Protein AF-A0A3D6DT25-F1 (afdb_monomer_lite)

Foldseek 3Di:
DPVVDDDPAAEAEDEQCRCPPQDDPPVGDDPDHLQVLVPHQAYEYEDHHPDDPDPRNDPHHYYYDYDQDAWDADPVPPRDIDGLVVQAPFAEAEEEQAPDQVVVVVNNVVSVDDYHYDYDHHVDDDDPVNCVVCPRGHYHYDPD

Radius of gyration: 19.09 Å; chains: 1; bounding box: 40×32×49 Å

Sequence (144 aa):
QHYRLQRSVELAVFDGRGTGNGWLLPAGPLREPLPRLAGVTAVVWNGRPERSPLGAAGDLPQFDMQLIGQRFVACSGESRSCDADSLRGRPLHAIAGIGDPSRFFRQLRDLGLAFEAHPFPDHHPYDTADLAFADNAVLLMTEK

Structure (mmCIF, N/CA/C/O backbone):
data_AF-A0A3D6DT25-F1
#
_entry.id   AF-A0A3D6DT25-F1
#
loop_
_atom_site.group_PDB
_atom_site.id
_atom_site.type_symbol
_atom_site.label_atom_id
_atom_site.label_alt_id
_atom_site.label_comp_id
_atom_site.label_asym_id
_atom_site.label_entity_id
_atom_site.label_seq_id
_atom_site.pdbx_PDB_ins_code
_atom_site.Cartn_x
_atom_site.Cartn_y
_atom_site.Cartn_z
_atom_site.occupancy
_atom_site.B_iso_or_equiv
_atom_site.auth_seq_id
_atom_site.auth_comp_id
_atom_site.auth_asym_id
_atom_site.auth_atom_id
_atom_site.pdbx_PDB_model_num
ATOM 1 N N . GLN A 1 1 ? -14.280 8.179 10.503 1.00 79.12 1 GLN A N 1
ATOM 2 C CA . GLN A 1 1 ? -14.465 9.656 10.481 1.00 79.12 1 GLN A CA 1
ATOM 3 C C . GLN A 1 1 ? -15.834 10.194 9.986 1.00 79.12 1 GLN A C 1
ATOM 5 O O . GLN A 1 1 ? -16.243 11.238 10.482 1.00 79.12 1 GLN A O 1
ATOM 10 N N . HIS A 1 2 ? -16.588 9.586 9.048 1.00 87.94 2 HIS A N 1
ATOM 11 C CA . HIS A 1 2 ? -17.873 10.165 8.559 1.00 87.94 2 HIS A CA 1
ATOM 12 C C . HIS A 1 2 ? -19.098 9.877 9.462 1.00 87.94 2 HIS A C 1
ATOM 14 O O . HIS A 1 2 ? -20.042 9.198 9.059 1.00 87.94 2 HIS A O 1
ATOM 20 N N . TYR A 1 3 ? -19.106 10.380 10.693 1.00 87.25 3 TYR A N 1
ATOM 21 C CA . TYR A 1 3 ? -20.074 9.997 11.738 1.00 87.25 3 TYR A CA 1
ATOM 22 C C . TYR A 1 3 ? -21.551 10.275 11.455 1.00 87.25 3 TYR A C 1
ATOM 24 O O . TYR A 1 3 ? -22.412 9.593 11.996 1.00 87.25 3 TYR A O 1
ATOM 32 N N . ARG A 1 4 ? -21.857 11.237 10.583 1.00 92.19 4 ARG A N 1
ATOM 33 C CA . ARG A 1 4 ? -23.244 11.602 10.252 1.00 92.19 4 ARG A CA 1
ATOM 34 C C . ARG A 1 4 ? -23.996 10.520 9.470 1.00 92.19 4 ARG A C 1
ATOM 36 O O . ARG A 1 4 ? -25.218 10.567 9.419 1.00 92.19 4 ARG A O 1
ATOM 43 N N . LEU A 1 5 ? -23.280 9.579 8.857 1.00 92.31 5 LEU A N 1
ATOM 44 C CA . LEU A 1 5 ? -23.871 8.434 8.175 1.00 92.31 5 LEU A CA 1
ATOM 45 C C . LEU A 1 5 ? -24.027 7.277 9.166 1.00 92.31 5 LEU A C 1
ATOM 47 O O . LEU A 1 5 ? -23.030 6.825 9.736 1.00 92.31 5 LEU A O 1
ATOM 51 N N . GLN A 1 6 ? -25.258 6.793 9.339 1.00 92.88 6 GLN A N 1
ATOM 52 C CA . GLN A 1 6 ? -25.531 5.602 10.139 1.00 92.88 6 GLN A CA 1
ATOM 53 C C . GLN A 1 6 ? -24.809 4.388 9.540 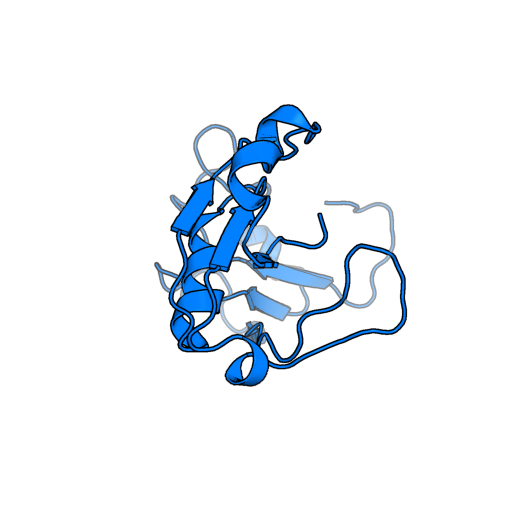1.00 92.88 6 GLN A C 1
ATOM 55 O O . GLN A 1 6 ? -24.804 4.188 8.326 1.00 92.88 6 GLN A O 1
ATOM 60 N N . ARG A 1 7 ? -24.213 3.565 10.405 1.00 92.19 7 ARG A N 1
ATOM 61 C CA . ARG A 1 7 ? -23.537 2.322 10.029 1.00 92.19 7 ARG A CA 1
ATOM 62 C C . ARG A 1 7 ? -24.083 1.185 10.871 1.00 92.19 7 ARG A C 1
ATOM 64 O O . ARG A 1 7 ? -24.094 1.291 12.092 1.00 92.19 7 ARG A O 1
ATOM 71 N N . SER A 1 8 ? -24.494 0.105 10.219 1.00 95.06 8 SER A N 1
ATOM 72 C CA . SER A 1 8 ? -24.802 -1.155 10.908 1.00 95.06 8 SER A CA 1
ATOM 73 C C . SER A 1 8 ? -23.536 -1.967 11.196 1.00 95.06 8 SER A C 1
ATOM 75 O O . SER A 1 8 ? -23.526 -2.780 12.112 1.00 95.06 8 SER A O 1
ATOM 77 N N . VAL A 1 9 ? -22.472 -1.744 10.415 1.00 95.19 9 VAL A N 1
ATOM 78 C CA . VAL A 1 9 ? -21.158 -2.382 10.552 1.00 95.19 9 VAL A CA 1
ATOM 79 C C . VAL A 1 9 ? -20.076 -1.335 10.304 1.00 95.19 9 VAL A C 1
ATOM 81 O O . VAL A 1 9 ? -20.165 -0.559 9.349 1.00 95.19 9 VAL A O 1
ATOM 84 N N . GLU A 1 10 ? -19.046 -1.321 11.145 1.00 94.56 10 GLU A N 1
ATOM 85 C CA . GLU A 1 10 ? -17.876 -0.458 10.988 1.00 94.56 10 GLU A CA 1
ATOM 86 C C . GLU A 1 10 ? -16.598 -1.292 11.086 1.00 94.56 10 GLU A C 1
ATOM 88 O O . GLU A 1 10 ? -16.369 -1.972 12.082 1.00 94.56 10 GLU A O 1
ATOM 93 N N . LEU A 1 11 ? -15.766 -1.244 10.045 1.00 94.50 11 LEU A N 1
ATOM 94 C CA . LEU A 1 11 ? -14.490 -1.955 9.992 1.00 94.50 11 LEU A CA 1
ATOM 95 C C . LEU A 1 11 ? -13.349 -0.943 10.075 1.00 94.50 11 LEU A C 1
ATOM 97 O O . LEU A 1 11 ? -13.276 -0.024 9.256 1.00 94.50 11 LEU A O 1
ATOM 101 N N . ALA A 1 12 ? -12.455 -1.116 11.047 1.00 92.56 12 ALA A N 1
ATOM 102 C CA . ALA A 1 12 ? -11.225 -0.335 11.129 1.00 92.56 12 ALA A CA 1
ATOM 103 C C . ALA A 1 12 ? -10.116 -1.047 10.352 1.00 92.56 12 ALA A C 1
ATOM 105 O O . ALA A 1 12 ? -9.783 -2.190 10.657 1.00 92.56 12 ALA A O 1
ATOM 106 N N . VAL A 1 13 ? -9.536 -0.376 9.357 1.00 91.81 13 VAL A N 1
ATOM 107 C CA . VAL A 1 13 ? -8.442 -0.934 8.553 1.00 91.81 13 VAL A CA 1
ATOM 108 C C . VAL A 1 13 ? -7.124 -0.301 8.975 1.00 91.81 13 VAL A C 1
ATOM 110 O O . VAL A 1 13 ? -7.000 0.925 8.991 1.00 91.81 13 VAL A O 1
ATOM 113 N N . PHE A 1 14 ? -6.135 -1.137 9.263 1.00 88.38 14 PHE A N 1
ATOM 114 C CA . PHE A 1 14 ? -4.755 -0.728 9.501 1.00 88.38 14 PHE A CA 1
ATOM 115 C C . PHE A 1 14 ? -3.850 -1.338 8.436 1.00 88.38 14 PHE A C 1
ATOM 117 O O . PHE A 1 14 ? -4.038 -2.486 8.048 1.00 88.38 14 PHE A O 1
ATOM 124 N N . ASP A 1 15 ? -2.864 -0.584 7.960 1.00 85.12 15 ASP A N 1
ATOM 125 C CA . ASP A 1 15 ? -1.801 -1.136 7.116 1.00 85.12 15 ASP A CA 1
ATOM 126 C C . ASP A 1 15 ? -0.615 -1.637 7.959 1.00 85.12 15 ASP A C 1
ATOM 128 O O . ASP A 1 15 ? -0.690 -1.697 9.189 1.00 85.12 15 ASP A O 1
ATOM 132 N N . GLY A 1 16 ? 0.496 -1.986 7.301 1.00 77.06 16 GLY A N 1
ATOM 133 C CA . GLY A 1 16 ? 1.705 -2.500 7.953 1.00 77.06 16 GLY A CA 1
ATOM 134 C C . GLY A 1 16 ? 2.287 -1.603 9.055 1.00 77.06 16 GLY A C 1
ATOM 135 O O . GLY A 1 16 ? 2.973 -2.111 9.942 1.00 77.06 16 GLY A O 1
ATOM 136 N N . ARG A 1 17 ? 1.974 -0.298 9.066 1.00 78.56 17 ARG A N 1
ATOM 137 C CA . ARG A 1 17 ? 2.396 0.634 10.128 1.00 78.56 17 ARG A CA 1
ATOM 138 C C . ARG A 1 17 ? 1.632 0.410 11.434 1.00 78.56 17 ARG A C 1
ATOM 140 O O . ARG A 1 17 ? 2.099 0.829 12.495 1.00 78.56 17 ARG A O 1
ATOM 147 N N . GLY A 1 18 ? 0.458 -0.219 11.371 1.00 83.81 18 GLY A N 1
ATOM 148 C CA . GLY A 1 18 ? -0.412 -0.451 12.517 1.00 83.81 18 GLY A CA 1
ATOM 149 C C . GLY A 1 18 ? -0.722 0.841 13.272 1.00 83.81 18 GLY A C 1
ATOM 150 O O . GLY A 1 18 ? -1.162 1.833 12.692 1.00 83.81 18 GLY A O 1
ATOM 151 N N . THR A 1 19 ? -0.458 0.850 14.578 1.00 85.19 19 THR A N 1
ATOM 152 C CA . THR A 1 19 ? -0.666 2.029 15.436 1.00 85.19 19 THR A CA 1
ATOM 153 C C . THR A 1 19 ? 0.455 3.071 15.338 1.00 85.19 19 THR A C 1
ATOM 155 O O . THR A 1 19 ? 0.361 4.134 15.954 1.00 85.19 19 THR A O 1
ATOM 158 N N . GLY A 1 20 ? 1.545 2.773 14.622 1.00 86.19 20 GLY A N 1
ATOM 159 C CA . GLY A 1 20 ? 2.742 3.606 14.567 1.00 86.19 20 GLY A CA 1
ATOM 160 C C . GLY A 1 20 ? 3.318 3.897 15.953 1.00 86.19 20 GLY A C 1
ATOM 161 O O . GLY A 1 20 ? 3.574 2.985 16.740 1.00 86.19 20 GLY A O 1
ATOM 162 N N . ASN A 1 21 ? 3.506 5.181 16.263 1.00 87.88 21 ASN A N 1
ATOM 163 C CA . ASN A 1 21 ? 3.993 5.642 17.566 1.00 87.88 21 ASN A CA 1
ATOM 164 C C . ASN A 1 21 ? 2.875 5.877 18.606 1.00 87.88 21 ASN A C 1
ATOM 166 O O . ASN A 1 21 ? 3.168 6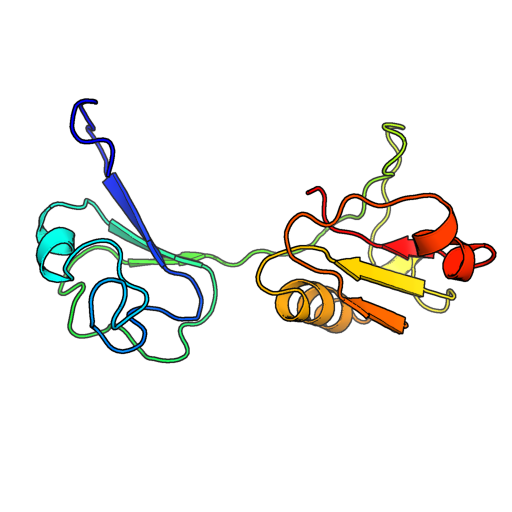.364 19.693 1.00 87.88 21 ASN A O 1
ATOM 170 N N . GLY A 1 22 ? 1.617 5.549 18.288 1.00 87.50 22 GLY A N 1
ATOM 171 C CA . GLY A 1 22 ? 0.475 5.683 19.199 1.00 87.50 22 GLY A CA 1
ATOM 172 C C . GLY A 1 22 ? -0.060 7.109 19.377 1.00 87.50 22 GLY A C 1
ATOM 173 O O . GLY A 1 22 ? -1.058 7.291 20.073 1.00 87.50 22 GLY A O 1
ATOM 174 N N . TRP A 1 23 ? 0.552 8.111 18.742 1.00 91.19 23 TRP A N 1
ATOM 175 C CA . TRP A 1 23 ? 0.127 9.505 18.841 1.00 91.19 23 TRP A CA 1
ATOM 176 C C . TRP A 1 23 ? -0.802 9.906 17.694 1.00 91.19 23 TRP A C 1
ATOM 178 O O . TRP A 1 23 ? -0.734 9.370 16.583 1.00 91.19 23 TRP A O 1
ATOM 188 N N . LEU A 1 24 ? -1.663 10.886 17.975 1.00 93.56 24 LEU A N 1
ATOM 189 C CA . LEU A 1 24 ? -2.480 11.548 16.963 1.00 93.56 24 LEU A CA 1
ATOM 190 C C . LEU A 1 24 ? -1.628 12.458 16.076 1.00 93.56 24 LEU A C 1
ATOM 192 O O . LEU A 1 24 ? -0.577 12.950 16.494 1.00 93.56 24 LEU A O 1
ATOM 196 N N . LEU A 1 25 ? -2.126 12.740 14.875 1.00 93.12 25 LEU A N 1
ATOM 197 C CA . LEU A 1 25 ? -1.580 13.792 14.022 1.00 93.12 25 LEU A CA 1
ATOM 198 C C . LEU A 1 25 ? -1.520 15.139 14.779 1.00 93.12 25 LEU A C 1
ATOM 200 O O . LEU A 1 25 ? -2.469 15.472 15.492 1.00 93.12 25 LEU A O 1
ATOM 204 N N . PRO A 1 26 ? -0.442 15.934 14.614 1.00 94.88 26 PRO A N 1
ATOM 205 C CA . PRO A 1 26 ? 0.727 15.681 13.761 1.00 94.88 26 PRO A CA 1
ATOM 206 C C . PRO A 1 26 ? 1.855 14.882 14.442 1.00 94.88 26 PRO A C 1
ATOM 208 O O . PRO A 1 26 ? 2.815 14.512 13.775 1.00 94.88 26 PRO A O 1
ATOM 211 N N . ALA A 1 27 ? 1.770 14.618 15.750 1.00 94.44 27 ALA A N 1
ATOM 212 C CA . ALA A 1 27 ? 2.821 13.933 16.511 1.00 94.44 27 ALA A CA 1
ATOM 213 C C . ALA A 1 27 ? 2.965 12.443 16.147 1.00 94.44 27 ALA A C 1
ATOM 215 O O . ALA A 1 27 ? 4.002 11.836 16.411 1.00 94.44 27 ALA A O 1
ATOM 216 N N . GLY A 1 28 ? 1.940 11.848 15.540 1.00 90.50 28 GLY A N 1
ATOM 217 C CA . GLY A 1 28 ? 1.921 10.468 15.075 1.00 90.50 28 GLY A CA 1
ATOM 218 C C . GLY A 1 28 ? 0.958 10.242 13.913 1.00 90.50 28 GLY A C 1
ATOM 219 O O . GLY A 1 28 ? 0.313 11.182 13.455 1.00 90.50 28 GLY A O 1
ATOM 220 N N . PRO A 1 29 ? 0.849 9.003 13.403 1.00 88.56 29 PRO A N 1
ATOM 221 C CA . PRO A 1 29 ? 0.081 8.715 12.194 1.00 88.56 29 PRO A CA 1
ATOM 222 C C . PRO A 1 29 ? -1.423 8.527 12.443 1.00 88.56 29 PRO A C 1
ATOM 224 O O . PRO A 1 29 ? -2.186 8.396 11.484 1.00 88.56 29 PRO A O 1
ATOM 227 N N . LEU A 1 30 ? -1.872 8.475 13.703 1.00 90.88 30 LEU A N 1
ATOM 228 C CA . LEU A 1 30 ? -3.270 8.200 14.017 1.00 90.88 30 LEU A CA 1
ATOM 229 C C . LEU A 1 30 ? -4.152 9.418 13.725 1.00 90.88 30 LEU A C 1
ATOM 231 O O . LEU A 1 30 ? -3.875 10.541 14.143 1.00 90.88 30 LEU A O 1
ATOM 235 N N . ARG A 1 31 ? -5.270 9.180 13.041 1.00 93.12 31 ARG A N 1
ATOM 236 C CA . ARG A 1 31 ? -6.311 10.199 12.812 1.00 93.12 31 ARG A CA 1
ATOM 237 C C . ARG A 1 31 ? -7.327 10.260 13.948 1.00 93.12 31 ARG A C 1
ATOM 239 O O . ARG A 1 31 ? -8.002 11.268 14.106 1.00 93.12 31 ARG A O 1
ATOM 246 N N . GLU A 1 32 ? -7.453 9.170 14.696 1.00 92.69 32 GLU A N 1
ATOM 247 C CA . GLU A 1 32 ? -8.413 8.990 15.781 1.00 92.69 32 GLU A CA 1
ATOM 248 C C . GLU A 1 32 ? -7.728 8.237 16.931 1.00 92.69 32 GLU A C 1
ATOM 250 O O . GLU A 1 32 ? -6.811 7.449 16.680 1.00 92.69 32 GLU A O 1
ATOM 255 N N . PRO A 1 33 ? -8.116 8.480 18.193 1.00 90.88 33 PRO A N 1
ATOM 256 C CA . PRO A 1 33 ? -7.449 7.866 19.336 1.00 90.88 33 PRO A CA 1
ATOM 257 C C . PRO A 1 33 ? -7.780 6.368 19.402 1.00 90.88 33 PRO A C 1
ATOM 259 O O . PRO A 1 33 ? -8.902 5.973 19.099 1.00 90.88 33 PRO A O 1
ATOM 262 N N . LEU A 1 34 ? -6.834 5.528 19.841 1.00 89.50 34 LEU A N 1
ATOM 263 C CA . LEU A 1 34 ? -7.014 4.064 19.890 1.00 89.50 34 LEU A CA 1
ATOM 264 C C . LEU A 1 34 ? -8.277 3.587 20.637 1.00 89.50 34 LEU A C 1
ATOM 266 O O . LEU A 1 34 ? -8.919 2.665 20.137 1.00 89.50 34 LEU A O 1
ATOM 270 N N . PRO A 1 35 ? -8.721 4.222 21.745 1.00 89.56 35 PRO A N 1
ATOM 271 C CA . PRO A 1 35 ? -9.992 3.877 22.386 1.00 89.56 35 PRO A CA 1
ATOM 272 C C . PRO A 1 35 ? -11.222 3.928 21.466 1.00 89.56 35 PRO A C 1
ATOM 274 O O . PRO A 1 35 ? -12.231 3.296 21.767 1.00 89.56 35 PRO A O 1
ATOM 277 N N . ARG A 1 36 ? -11.159 4.625 20.320 1.00 90.19 36 ARG A N 1
ATOM 278 C CA . ARG A 1 36 ? -12.238 4.640 19.320 1.00 90.19 36 ARG A CA 1
ATOM 279 C C . ARG A 1 36 ? -12.556 3.247 18.770 1.00 90.19 36 ARG A C 1
ATOM 281 O O . ARG A 1 36 ? -13.693 3.020 18.349 1.00 90.19 36 ARG A O 1
ATOM 288 N N . LEU A 1 37 ? -11.596 2.319 18.803 1.00 89.69 37 LEU A N 1
ATOM 289 C CA . LEU A 1 37 ? -11.796 0.939 18.361 1.00 89.69 37 LEU A CA 1
ATOM 290 C C . LEU A 1 37 ? -12.909 0.226 19.140 1.00 89.69 37 LEU A C 1
ATOM 292 O O . LEU A 1 37 ? -13.595 -0.603 18.562 1.00 89.69 37 LEU A O 1
ATOM 296 N N . ALA A 1 38 ? -13.190 0.609 20.389 1.00 87.00 38 ALA A N 1
ATOM 297 C CA . ALA A 1 38 ? -14.268 -0.002 21.174 1.00 87.00 38 ALA A CA 1
ATOM 298 C C . ALA A 1 38 ? -15.662 0.106 20.521 1.00 87.00 38 ALA A C 1
ATOM 300 O O . ALA A 1 38 ? -16.563 -0.656 20.854 1.00 87.00 38 ALA A O 1
ATOM 301 N N . GLY A 1 39 ? -15.851 1.056 19.599 1.00 88.38 39 GLY A N 1
ATOM 302 C CA . GLY A 1 39 ? -17.100 1.232 18.859 1.00 88.38 39 GLY A CA 1
ATOM 303 C C . GLY A 1 39 ? -17.057 0.733 17.415 1.00 88.38 39 GLY A C 1
ATOM 304 O O . GLY A 1 39 ? -17.884 1.190 16.632 1.00 88.38 39 GLY A O 1
ATOM 305 N N . VAL A 1 40 ? -16.066 -0.071 17.015 1.00 92.62 40 VAL A N 1
ATOM 306 C CA . VAL A 1 40 ? -16.042 -0.705 15.684 1.00 92.62 40 VAL A CA 1
ATOM 307 C C . VAL A 1 40 ? -16.451 -2.171 15.788 1.00 92.62 40 VAL A C 1
ATOM 309 O O . VAL A 1 40 ? -16.372 -2.778 16.849 1.00 92.62 40 VAL A O 1
ATOM 312 N N . THR A 1 41 ? -16.910 -2.750 14.684 1.00 95.19 41 THR A N 1
ATOM 313 C CA . THR A 1 41 ? -17.349 -4.149 14.625 1.00 95.19 41 THR A CA 1
ATOM 314 C C . THR A 1 41 ? -16.169 -5.114 14.555 1.00 95.19 41 THR A C 1
ATOM 316 O O . THR A 1 41 ? -16.212 -6.176 15.166 1.00 95.19 41 THR A O 1
ATOM 319 N N . ALA A 1 42 ? -15.134 -4.768 13.789 1.00 93.94 42 ALA A N 1
ATOM 320 C CA . ALA A 1 42 ? -13.945 -5.596 13.622 1.00 93.94 42 ALA A CA 1
ATOM 321 C C . ALA A 1 42 ? -12.757 -4.773 13.114 1.00 93.94 42 ALA A C 1
ATOM 323 O O . ALA A 1 42 ? -12.911 -3.649 12.617 1.00 93.94 42 ALA A O 1
ATOM 324 N N . VAL A 1 43 ? -11.573 -5.375 13.209 1.00 91.50 43 VAL A N 1
ATOM 325 C CA . VAL A 1 43 ? -10.320 -4.816 12.702 1.00 91.50 43 VAL A CA 1
ATOM 326 C C . VAL A 1 43 ? -9.804 -5.655 11.534 1.00 91.50 43 VAL A C 1
ATOM 328 O O . VAL A 1 43 ? -9.816 -6.883 11.586 1.00 91.50 43 VAL A O 1
ATOM 331 N N . VAL A 1 44 ? -9.346 -4.992 10.472 1.00 92.12 44 VAL A N 1
ATOM 332 C CA . VAL A 1 44 ? -8.733 -5.628 9.300 1.00 92.12 44 VAL A CA 1
ATOM 333 C C . VAL A 1 44 ? -7.287 -5.160 9.164 1.00 92.12 44 VAL A C 1
ATOM 335 O O . VAL A 1 44 ? -7.021 -3.960 9.050 1.00 92.12 44 VAL A O 1
ATOM 338 N N . TRP A 1 45 ? -6.359 -6.110 9.132 1.00 88.31 45 TRP A N 1
ATOM 339 C CA . TRP A 1 45 ? -4.927 -5.870 8.966 1.00 88.31 45 TRP A CA 1
ATOM 340 C C . TRP A 1 45 ? -4.534 -6.044 7.499 1.00 88.31 45 TRP A C 1
ATOM 342 O O . TRP A 1 45 ? -4.435 -7.156 6.989 1.00 88.31 45 TRP A O 1
ATOM 352 N N . ASN A 1 46 ? -4.331 -4.935 6.791 1.00 88.50 46 ASN A N 1
ATOM 353 C CA . ASN A 1 46 ? -3.891 -4.912 5.399 1.00 88.50 46 ASN A CA 1
ATOM 354 C C . ASN A 1 46 ? -2.363 -5.057 5.311 1.00 88.50 46 ASN A C 1
ATOM 356 O O . ASN A 1 46 ? -1.626 -4.069 5.222 1.00 88.50 46 ASN A O 1
ATOM 360 N N . GLY A 1 47 ? -1.907 -6.308 5.300 1.00 78.94 47 GLY A N 1
ATOM 361 C CA . GLY A 1 47 ? -0.497 -6.683 5.372 1.00 78.94 47 GLY A CA 1
ATOM 362 C C . GLY A 1 47 ? -0.065 -7.083 6.784 1.00 78.94 47 GLY A C 1
ATOM 363 O O . GLY A 1 47 ? -0.831 -6.994 7.739 1.00 78.94 47 GLY A O 1
ATOM 364 N N . ARG A 1 48 ? 1.182 -7.552 6.920 1.00 69.81 48 ARG A N 1
ATOM 365 C CA . ARG A 1 48 ? 1.733 -7.924 8.231 1.00 69.81 48 ARG A CA 1
ATOM 366 C C . ARG A 1 48 ? 2.105 -6.658 9.010 1.00 69.81 48 ARG A C 1
ATOM 368 O O . ARG A 1 48 ? 2.921 -5.888 8.500 1.00 69.81 48 ARG A O 1
ATOM 375 N N . PRO A 1 49 ? 1.555 -6.435 10.213 1.00 65.25 49 PRO A N 1
ATOM 376 C CA . PRO A 1 49 ? 1.922 -5.279 11.014 1.00 65.25 49 PRO A CA 1
ATOM 377 C C . PRO A 1 49 ? 3.359 -5.429 11.535 1.00 65.25 49 PRO A C 1
ATOM 379 O O . PRO A 1 49 ? 3.709 -6.459 12.109 1.00 65.25 49 PRO A O 1
ATOM 382 N N . GLU A 1 50 ? 4.195 -4.400 11.359 1.00 60.47 50 GLU A N 1
ATOM 383 C CA . GLU A 1 50 ? 5.567 -4.372 11.906 1.00 60.47 50 GLU A CA 1
ATOM 384 C C . GLU A 1 50 ? 5.572 -4.359 13.440 1.00 60.47 50 GLU A C 1
ATOM 386 O O . GLU A 1 50 ? 6.504 -4.839 14.085 1.00 60.47 50 GLU A O 1
ATOM 391 N N . ARG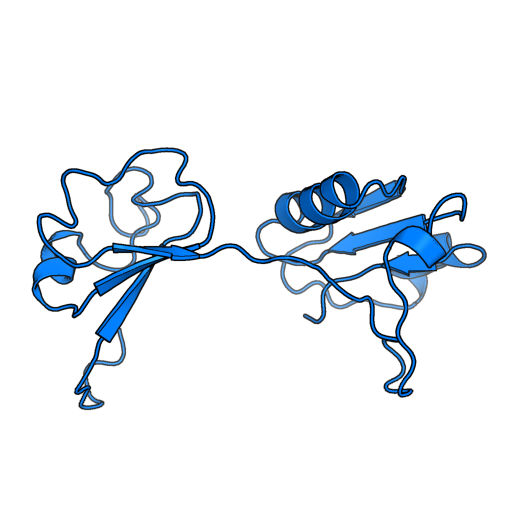 A 1 51 ? 4.502 -3.824 14.036 1.00 57.66 51 ARG A N 1
ATOM 392 C CA . ARG A 1 51 ? 4.248 -3.856 15.474 1.00 57.66 51 ARG A CA 1
ATOM 393 C C . ARG A 1 51 ? 2.903 -4.498 15.732 1.00 57.66 51 ARG A C 1
ATOM 395 O O . ARG A 1 51 ? 1.877 -4.001 15.275 1.00 57.66 51 ARG A O 1
ATOM 402 N N . SER A 1 52 ? 2.929 -5.589 16.488 1.00 51.00 52 SER A N 1
ATOM 403 C CA . SER A 1 52 ? 1.718 -6.305 16.846 1.00 51.00 52 SER A CA 1
ATOM 404 C C . SER A 1 52 ? 0.799 -5.406 17.694 1.00 51.00 52 SER A C 1
ATOM 406 O O . SER A 1 52 ? 1.215 -4.931 18.752 1.00 51.00 52 SER A O 1
ATOM 408 N N . PRO A 1 53 ? -0.444 -5.163 17.263 1.00 54.44 53 PRO A N 1
ATOM 409 C CA . PRO A 1 53 ? -1.400 -4.255 17.894 1.00 54.44 53 PRO A CA 1
ATOM 410 C C . PRO A 1 53 ? -2.141 -4.915 19.067 1.00 54.44 53 PRO A C 1
ATOM 412 O O . PRO A 1 53 ? -3.149 -4.379 19.529 1.00 54.44 53 PRO A O 1
ATOM 415 N N . LEU A 1 54 ? -1.652 -6.073 19.536 1.00 53.03 54 LEU A N 1
ATOM 416 C CA . LEU A 1 54 ? -2.363 -7.038 20.386 1.00 53.03 54 LEU A CA 1
ATOM 417 C C . LEU A 1 54 ? -2.976 -6.458 21.673 1.00 53.03 54 LEU A C 1
ATOM 419 O O . LEU A 1 54 ? -3.836 -7.104 22.253 1.00 53.03 54 LEU A O 1
ATOM 423 N N . GLY A 1 55 ? -2.595 -5.255 22.114 1.00 59.97 55 GLY A N 1
ATOM 424 C CA . GLY A 1 55 ? -3.213 -4.602 23.273 1.00 59.97 55 GLY A CA 1
ATOM 425 C C . GLY A 1 55 ? -4.423 -3.702 22.979 1.00 59.97 55 GLY A C 1
ATOM 426 O O . GLY A 1 55 ? -5.276 -3.552 23.845 1.00 59.97 55 GLY A O 1
ATOM 427 N N . ALA A 1 56 ? -4.515 -3.073 21.801 1.00 62.19 56 ALA A N 1
ATOM 428 C CA . ALA A 1 56 ? -5.462 -1.966 21.580 1.00 62.19 56 ALA A CA 1
ATOM 429 C C . ALA A 1 56 ? -6.816 -2.395 20.993 1.00 62.19 56 ALA A C 1
ATOM 431 O O . ALA A 1 56 ? -7.829 -1.752 21.259 1.00 62.19 56 ALA A O 1
ATOM 432 N N . ALA A 1 57 ? -6.837 -3.464 20.193 1.00 68.62 57 ALA A N 1
ATOM 433 C CA . ALA A 1 57 ? -8.071 -4.011 19.626 1.00 68.62 57 ALA A CA 1
ATOM 434 C C . ALA A 1 57 ? -8.816 -4.945 20.601 1.00 68.62 57 ALA A C 1
ATOM 436 O O . ALA A 1 57 ? -9.986 -5.240 20.374 1.00 68.62 57 ALA A O 1
ATOM 437 N N . GLY A 1 58 ? -8.164 -5.386 21.685 1.00 76.50 58 GLY A N 1
ATOM 438 C CA . GLY A 1 58 ? -8.748 -6.296 22.673 1.00 76.50 58 GLY A CA 1
ATOM 439 C C . GLY A 1 58 ? -9.344 -7.553 22.030 1.00 76.50 58 GLY A C 1
ATOM 440 O O . GLY A 1 58 ? -8.731 -8.150 21.145 1.00 76.50 58 GLY A O 1
ATOM 441 N N . ASP A 1 59 ? -10.565 -7.895 22.448 1.00 83.12 59 ASP A N 1
ATOM 442 C CA . ASP A 1 59 ? -11.316 -9.077 22.001 1.00 83.12 59 ASP A CA 1
ATOM 443 C C . ASP A 1 59 ? -12.121 -8.857 20.705 1.00 83.12 59 ASP A C 1
ATOM 445 O O . ASP A 1 59 ? -12.932 -9.704 20.321 1.00 83.12 59 ASP A O 1
ATOM 449 N N . LEU A 1 60 ? -11.947 -7.718 20.022 1.00 88.50 60 LEU A N 1
ATOM 450 C CA . LEU A 1 60 ? -12.626 -7.479 18.747 1.00 88.50 60 LEU A CA 1
ATOM 451 C C . LEU A 1 60 ? -12.215 -8.543 17.720 1.00 88.50 60 LEU A C 1
ATOM 453 O O . LEU A 1 60 ? -11.035 -8.891 17.659 1.00 88.50 60 LEU A O 1
ATOM 457 N N . PRO A 1 61 ? -13.134 -9.013 16.855 1.00 91.94 61 PRO A N 1
ATOM 458 C CA . PRO A 1 61 ? -12.765 -9.847 15.721 1.00 91.94 61 PRO A CA 1
ATOM 459 C C . PRO A 1 61 ? -11.692 -9.166 14.867 1.00 91.94 61 PRO A C 1
ATOM 461 O O . PRO A 1 61 ? -11.818 -7.990 14.509 1.00 91.94 61 PRO A O 1
ATOM 464 N N . GLN A 1 62 ? -10.641 -9.914 14.536 1.00 88.50 62 GLN A N 1
ATOM 465 C CA . GLN A 1 62 ? -9.518 -9.424 13.740 1.00 88.50 62 GLN A CA 1
ATOM 466 C C . GLN A 1 62 ? -9.316 -10.322 12.528 1.00 88.50 62 GLN A C 1
ATOM 468 O O . GLN A 1 62 ? -9.332 -11.547 12.645 1.00 88.50 62 GLN A O 1
ATOM 473 N N . PHE A 1 63 ? -9.118 -9.701 11.370 1.00 90.44 63 PHE A N 1
ATOM 474 C CA . PHE A 1 63 ? -8.935 -10.400 10.106 1.00 90.44 63 PHE A CA 1
ATOM 475 C C . PHE A 1 63 ? -7.653 -9.942 9.427 1.00 90.44 63 PHE A C 1
ATOM 477 O O . PHE A 1 63 ? -7.439 -8.744 9.232 1.00 90.44 63 PHE A O 1
ATOM 484 N N . ASP A 1 64 ? -6.836 -10.901 9.010 1.00 88.12 64 ASP A N 1
ATOM 485 C CA . ASP A 1 64 ? -5.692 -10.626 8.153 1.00 88.12 64 ASP A CA 1
ATOM 486 C C . ASP A 1 64 ? -6.152 -10.515 6.698 1.00 88.12 64 ASP A C 1
ATOM 488 O O . ASP A 1 64 ? -6.785 -11.417 6.148 1.00 88.12 64 ASP A O 1
ATOM 492 N N . MET A 1 65 ? -5.807 -9.403 6.059 1.00 89.69 65 MET A N 1
ATOM 493 C CA . MET A 1 65 ? -6.023 -9.168 4.640 1.00 89.69 65 MET A CA 1
ATOM 494 C C . MET A 1 65 ? -4.692 -9.261 3.898 1.00 89.69 65 MET A C 1
ATOM 496 O O . MET A 1 65 ? -3.723 -8.560 4.203 1.00 89.69 65 MET A O 1
ATOM 500 N N . GLN A 1 66 ? -4.674 -10.090 2.858 1.00 83.38 66 GLN A N 1
ATOM 501 C CA . GLN A 1 66 ? -3.559 -10.202 1.927 1.00 83.38 66 GLN A CA 1
ATOM 502 C C . GLN A 1 66 ? -4.020 -9.818 0.524 1.00 83.38 66 GLN A C 1
ATOM 504 O O . GLN A 1 66 ? -5.028 -10.315 0.028 1.00 83.38 66 GLN A O 1
ATOM 509 N N . LEU A 1 67 ? -3.262 -8.930 -0.120 1.00 82.75 67 LEU A N 1
ATOM 510 C CA . LEU A 1 67 ? -3.428 -8.630 -1.538 1.00 82.75 67 LEU A CA 1
ATOM 511 C C . LEU A 1 67 ? -2.523 -9.559 -2.339 1.00 82.75 67 LEU A C 1
ATOM 513 O O . LEU A 1 67 ? -1.303 -9.508 -2.197 1.00 82.75 67 LEU A O 1
ATOM 517 N N . ILE A 1 68 ? -3.130 -10.385 -3.186 1.00 82.19 68 ILE A N 1
ATOM 518 C CA . ILE A 1 68 ? -2.422 -11.309 -4.070 1.00 82.19 68 ILE A CA 1
ATOM 519 C C . ILE A 1 68 ? -2.592 -10.796 -5.497 1.00 82.19 68 ILE A C 1
ATOM 521 O O . ILE A 1 68 ? -3.704 -10.758 -6.022 1.00 82.19 68 ILE A O 1
ATOM 525 N N . GLY A 1 69 ? -1.488 -10.380 -6.118 1.00 82.56 69 GLY A N 1
ATOM 526 C CA . GLY A 1 69 ? -1.493 -9.979 -7.524 1.00 82.56 69 GLY A CA 1
ATOM 527 C C . GLY A 1 69 ? -1.572 -11.225 -8.395 1.00 82.56 69 GLY A C 1
ATOM 528 O O . GLY A 1 69 ? -0.701 -12.078 -8.294 1.00 82.56 69 GLY A O 1
ATOM 529 N N . GLN A 1 70 ? -2.617 -11.354 -9.211 1.00 81.19 70 GLN A N 1
ATOM 530 C CA . GLN A 1 70 ? -2.810 -12.542 -10.058 1.00 81.19 70 GLN A CA 1
ATOM 531 C C . GLN A 1 70 ? -2.638 -12.245 -11.547 1.00 81.19 70 GLN A C 1
ATOM 533 O O . GLN A 1 70 ? -2.208 -13.112 -12.303 1.00 81.19 70 GLN A O 1
ATOM 538 N N . ARG A 1 71 ? -3.000 -11.035 -11.982 1.00 91.38 71 ARG A N 1
ATOM 539 C CA . ARG A 1 71 ? -3.014 -10.648 -13.392 1.00 91.38 71 ARG A CA 1
ATOM 540 C C . ARG A 1 71 ? -2.573 -9.208 -13.576 1.00 91.38 71 ARG A C 1
ATOM 542 O O . ARG A 1 71 ? -2.872 -8.352 -12.748 1.00 91.38 71 ARG A O 1
ATOM 549 N N . PHE A 1 72 ? -1.926 -8.970 -14.706 1.00 93.94 72 PHE A N 1
ATOM 550 C CA . PHE A 1 72 ? -1.637 -7.655 -15.255 1.00 93.94 72 PHE A CA 1
ATOM 551 C C . PHE A 1 72 ? -2.673 -7.340 -16.322 1.00 93.94 72 PHE A C 1
ATOM 553 O O . PHE A 1 72 ? -3.001 -8.207 -17.132 1.00 93.94 72 PHE A O 1
ATOM 560 N N . VAL A 1 73 ? -3.176 -6.112 -16.330 1.00 93.44 73 VAL A N 1
ATOM 561 C CA . VAL A 1 73 ? -4.168 -5.632 -17.298 1.00 93.44 73 VAL A CA 1
ATOM 562 C C . VAL A 1 73 ? -3.558 -4.533 -18.157 1.00 93.44 73 VAL A C 1
ATOM 564 O O . VAL A 1 73 ? -2.715 -3.769 -17.689 1.00 93.44 73 VAL A O 1
ATOM 567 N N . ALA A 1 74 ? -3.941 -4.476 -19.431 1.00 92.94 74 ALA A N 1
ATOM 568 C CA . ALA A 1 74 ? -3.463 -3.435 -20.331 1.00 92.94 74 ALA A CA 1
ATOM 569 C C . ALA A 1 74 ? -4.021 -2.064 -19.919 1.00 92.94 74 ALA A C 1
ATOM 571 O O . ALA A 1 74 ? -5.232 -1.887 -19.801 1.00 92.94 74 ALA A O 1
ATOM 572 N N . CYS A 1 75 ? -3.136 -1.077 -19.767 1.00 88.25 75 CYS A N 1
ATOM 573 C CA . CYS A 1 75 ? -3.521 0.287 -19.400 1.00 88.25 75 CYS A CA 1
ATOM 574 C C . CYS A 1 75 ? -4.356 0.993 -20.489 1.00 88.25 75 CYS A C 1
ATOM 576 O O . CYS A 1 75 ? -5.072 1.942 -20.192 1.00 88.25 75 CYS A O 1
ATOM 578 N N . SER A 1 76 ? -4.304 0.527 -21.745 1.00 85.00 76 SER A N 1
ATOM 579 C CA . SER A 1 76 ? -5.043 1.121 -22.871 1.00 85.00 76 SER A CA 1
ATOM 580 C C . SER A 1 76 ? -6.562 0.906 -22.819 1.00 85.00 76 SER A C 1
ATOM 582 O O . SER A 1 76 ? -7.273 1.395 -23.693 1.00 85.00 76 SER A O 1
ATOM 584 N N . GLY A 1 77 ? -7.076 0.158 -21.835 1.00 75.31 77 GLY A N 1
ATOM 585 C CA . GLY A 1 77 ? -8.494 -0.205 -21.749 1.00 75.31 77 GLY A CA 1
ATOM 586 C C . GLY A 1 77 ? -8.903 -1.341 -22.695 1.00 75.31 77 GLY A C 1
ATOM 587 O O . GLY A 1 77 ? -10.053 -1.776 -22.676 1.00 75.31 77 GLY A O 1
ATOM 588 N N . GLU A 1 78 ? -7.973 -1.868 -23.498 1.00 82.38 78 GLU A N 1
ATOM 589 C CA . GLU A 1 78 ? -8.164 -3.133 -24.206 1.00 82.38 78 GLU A CA 1
ATOM 590 C C . GLU A 1 78 ? -8.382 -4.2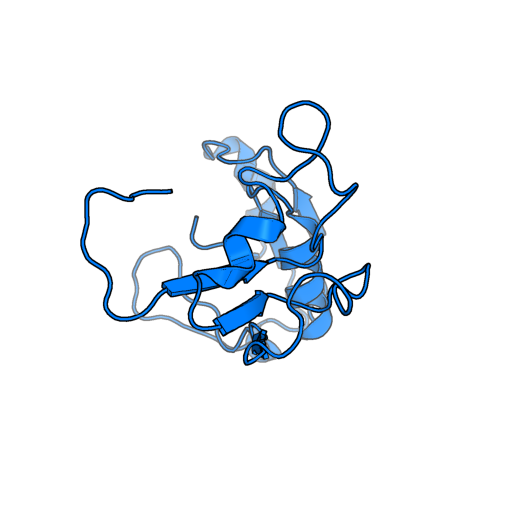67 -23.195 1.00 82.38 78 GLU A C 1
ATOM 592 O O . GLU A 1 78 ? -7.712 -4.331 -22.164 1.00 82.38 78 GLU A O 1
ATOM 597 N N . SER A 1 79 ? -9.257 -5.227 -23.517 1.00 83.00 79 SER A N 1
ATOM 598 C CA . SER A 1 79 ? -9.486 -6.424 -22.690 1.00 83.00 79 SER A CA 1
ATOM 599 C C . SER A 1 79 ? -8.336 -7.436 -22.822 1.00 83.00 79 SER A C 1
ATOM 601 O O . SER A 1 79 ? -8.536 -8.615 -23.122 1.00 83.00 79 SER A O 1
ATOM 603 N N . ARG A 1 80 ? -7.107 -6.962 -22.623 1.00 89.88 80 ARG A N 1
ATOM 604 C CA . ARG A 1 80 ? -5.875 -7.740 -22.613 1.00 89.88 80 ARG A CA 1
ATOM 605 C C . ARG A 1 80 ? -5.375 -7.868 -21.191 1.00 89.88 80 ARG A C 1
ATOM 607 O O . ARG A 1 80 ? -5.250 -6.887 -20.462 1.00 89.88 80 ARG A O 1
ATOM 614 N N . SER A 1 81 ? -5.033 -9.095 -20.830 1.00 93.81 81 SER A N 1
ATOM 615 C CA . SER A 1 81 ? -4.368 -9.393 -19.574 1.00 93.81 81 SER A CA 1
ATOM 616 C C . SER A 1 81 ? -3.313 -10.470 -19.770 1.00 93.81 81 SER A C 1
ATOM 618 O O . SER A 1 81 ? -3.355 -11.220 -20.746 1.00 93.81 81 SER A O 1
ATOM 620 N N . CYS A 1 82 ? -2.357 -10.523 -18.854 1.00 94.00 82 CYS A N 1
ATOM 621 C CA . CYS A 1 82 ? -1.376 -11.597 -18.777 1.00 94.00 82 CYS A CA 1
ATOM 622 C C . CYS A 1 82 ? -1.075 -11.933 -17.315 1.00 94.00 82 CYS A C 1
ATOM 624 O O . CYS A 1 82 ? -1.442 -11.189 -16.402 1.00 94.00 82 CYS A O 1
ATOM 626 N N . ASP A 1 83 ? -0.449 -13.080 -17.094 1.00 94.88 83 ASP A N 1
ATOM 627 C CA . ASP A 1 83 ? 0.099 -13.472 -15.799 1.00 94.88 83 ASP A CA 1
ATOM 628 C C . ASP A 1 83 ? 1.573 -13.052 -15.675 1.00 94.88 83 ASP A C 1
ATOM 630 O O . ASP A 1 83 ? 2.180 -12.520 -16.607 1.00 94.88 83 ASP A O 1
ATOM 634 N N . ALA A 1 84 ? 2.153 -13.273 -14.494 1.00 93.75 84 ALA A N 1
ATOM 635 C CA . ALA A 1 84 ? 3.565 -12.993 -14.254 1.00 93.75 84 ALA A CA 1
ATOM 636 C C . ALA A 1 84 ? 4.491 -13.882 -15.097 1.00 93.75 84 ALA A C 1
ATOM 638 O O . ALA A 1 84 ? 5.539 -13.419 -15.542 1.00 93.75 84 ALA A O 1
ATOM 639 N N . ASP A 1 85 ? 4.109 -15.135 -15.353 1.00 94.31 85 ASP A N 1
ATOM 640 C CA . ASP A 1 85 ? 4.929 -16.070 -16.127 1.00 94.31 85 ASP A CA 1
ATOM 641 C C . ASP A 1 85 ? 5.168 -15.560 -17.556 1.00 94.31 85 ASP A C 1
ATOM 643 O O . ASP A 1 85 ? 6.297 -15.606 -18.045 1.00 94.31 85 ASP A O 1
ATOM 647 N N . SER A 1 86 ? 4.154 -14.950 -18.175 1.00 94.62 86 SER A N 1
ATOM 648 C CA . SER A 1 86 ? 4.230 -14.316 -19.500 1.00 94.62 86 SER A CA 1
ATOM 649 C C . SER A 1 86 ? 5.188 -13.114 -19.577 1.00 94.62 86 SER A C 1
ATOM 651 O O . SER A 1 86 ? 5.520 -12.642 -20.670 1.00 94.62 86 SER A O 1
ATOM 653 N N . LEU A 1 87 ? 5.606 -12.574 -18.429 1.00 94.75 87 LEU A N 1
ATOM 654 C CA . LEU A 1 87 ? 6.503 -11.421 -18.330 1.00 94.75 87 LEU A CA 1
ATOM 655 C C . LEU A 1 87 ? 7.944 -11.811 -17.983 1.00 94.75 87 LEU A C 1
ATOM 657 O O . LEU A 1 87 ? 8.845 -10.978 -18.104 1.00 94.75 87 LEU A O 1
ATOM 661 N N . ARG A 1 88 ? 8.196 -13.060 -17.578 1.00 94.31 88 ARG A N 1
ATOM 662 C CA . ARG A 1 88 ? 9.539 -13.509 -17.192 1.00 94.31 88 ARG A CA 1
ATOM 663 C C . ARG A 1 88 ? 10.509 -13.466 -18.375 1.00 94.31 88 ARG A C 1
ATOM 665 O O . ARG A 1 88 ? 10.166 -13.816 -19.499 1.00 94.31 88 ARG A O 1
ATOM 672 N N . GLY A 1 89 ? 11.740 -13.031 -18.104 1.00 92.19 89 GLY A N 1
ATOM 673 C CA . GLY A 1 89 ? 12.809 -12.924 -19.105 1.00 92.19 89 GLY A CA 1
ATOM 674 C C . GLY A 1 89 ? 12.675 -11.749 -20.079 1.00 92.19 89 GLY A C 1
ATOM 675 O O . GLY A 1 89 ? 13.541 -11.572 -20.932 1.00 92.19 89 GLY A O 1
ATOM 676 N N . ARG A 1 90 ? 11.622 -10.932 -19.962 1.00 94.44 90 ARG A N 1
ATOM 677 C CA . ARG A 1 90 ? 11.462 -9.703 -20.746 1.00 94.44 90 ARG A CA 1
ATOM 678 C C . ARG A 1 90 ? 12.154 -8.529 -20.045 1.00 94.44 90 ARG A C 1
ATOM 680 O O . ARG A 1 90 ? 12.265 -8.547 -18.821 1.00 94.44 90 ARG A O 1
ATOM 687 N N . PRO A 1 91 ? 12.585 -7.493 -20.781 1.00 95.44 91 PRO A N 1
ATOM 688 C CA . PRO A 1 91 ? 12.960 -6.228 -20.163 1.00 95.44 91 PRO A CA 1
ATOM 689 C C . PRO A 1 91 ? 11.709 -5.584 -19.551 1.00 95.44 91 PRO A C 1
ATOM 691 O O . PRO A 1 91 ? 10.729 -5.317 -20.255 1.00 95.44 91 PRO A O 1
ATOM 694 N N . LEU A 1 92 ? 11.730 -5.392 -18.231 1.00 96.75 92 LEU A N 1
ATOM 695 C CA . LEU A 1 92 ? 10.628 -4.829 -17.456 1.00 96.75 92 LEU A CA 1
ATOM 696 C C . LEU A 1 92 ? 11.089 -3.561 -16.736 1.00 96.75 92 LEU A C 1
ATOM 698 O O . LEU A 1 92 ? 12.127 -3.561 -16.069 1.00 96.75 92 LEU A O 1
ATOM 702 N N . HIS A 1 93 ? 10.255 -2.530 -16.780 1.00 97.25 93 HIS A N 1
ATOM 703 C CA . HIS A 1 93 ? 10.333 -1.404 -15.858 1.00 97.25 93 HIS A CA 1
ATOM 704 C C . HIS A 1 93 ? 9.068 -1.353 -15.011 1.00 97.25 93 HIS A C 1
ATOM 706 O O . HIS A 1 93 ? 7.983 -1.689 -15.484 1.00 97.25 93 HIS A O 1
ATOM 712 N N . ALA A 1 94 ? 9.198 -0.911 -13.766 1.00 96.62 94 ALA A N 1
ATOM 713 C CA . ALA A 1 94 ? 8.068 -0.703 -12.877 1.00 96.62 94 ALA A CA 1
ATOM 714 C C . ALA A 1 94 ? 8.062 0.733 -12.356 1.00 96.62 94 ALA A C 1
ATOM 716 O O . ALA A 1 94 ? 9.049 1.176 -11.771 1.00 96.62 94 ALA A O 1
ATOM 717 N N . ILE A 1 95 ? 6.937 1.426 -12.518 1.00 96.19 95 ILE A N 1
ATOM 718 C CA . ILE A 1 95 ? 6.716 2.780 -11.999 1.00 96.19 95 ILE A CA 1
ATOM 719 C C . ILE A 1 95 ? 5.665 2.757 -10.890 1.00 96.19 95 ILE A C 1
ATOM 721 O O . ILE A 1 95 ? 4.735 1.948 -10.919 1.00 96.19 95 ILE A O 1
ATOM 725 N N . ALA A 1 96 ? 5.803 3.641 -9.903 1.00 95.81 96 ALA A N 1
ATOM 726 C CA . ALA A 1 96 ? 4.772 3.837 -8.885 1.00 95.81 96 ALA A CA 1
ATOM 727 C C . ALA A 1 96 ? 4.825 5.247 -8.281 1.00 95.81 96 ALA A C 1
ATOM 729 O O . ALA A 1 96 ? 5.840 5.632 -7.702 1.00 95.81 96 ALA A O 1
ATOM 730 N N . GLY A 1 97 ? 3.707 5.971 -8.381 1.00 93.56 97 GLY A N 1
ATOM 731 C CA . GLY A 1 97 ? 3.455 7.288 -7.783 1.00 93.56 97 GLY A CA 1
ATOM 732 C C . GLY A 1 97 ? 2.431 7.205 -6.649 1.00 93.56 97 GLY A C 1
ATOM 733 O O . GLY A 1 97 ? 1.410 7.892 -6.659 1.00 93.56 97 GLY A O 1
ATOM 734 N N . ILE A 1 98 ? 2.667 6.301 -5.695 1.00 90.44 98 ILE A N 1
ATOM 735 C CA . ILE A 1 98 ? 1.799 6.049 -4.534 1.00 90.44 98 ILE A CA 1
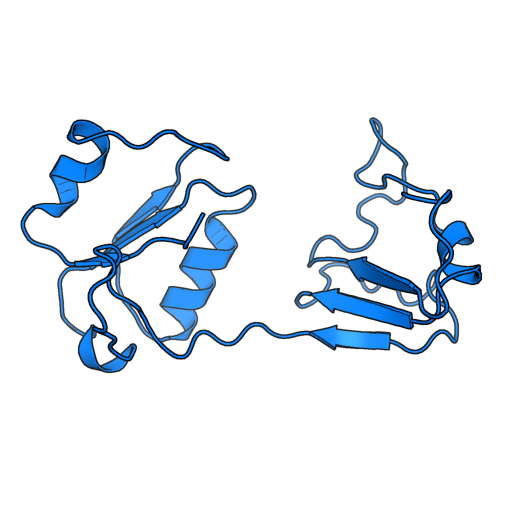ATOM 736 C C . ILE A 1 98 ? 2.547 6.343 -3.230 1.00 90.44 98 ILE A C 1
ATOM 738 O O . ILE A 1 98 ? 3.771 6.379 -3.216 1.00 90.44 98 ILE A O 1
ATOM 742 N N . GLY A 1 99 ? 1.832 6.467 -2.108 1.00 87.38 99 GLY A N 1
ATOM 743 C CA . GLY A 1 99 ? 2.439 6.779 -0.804 1.00 87.38 99 GLY A CA 1
ATOM 744 C C . GLY A 1 99 ? 3.513 5.801 -0.286 1.00 87.38 99 GLY A C 1
ATOM 745 O O . GLY A 1 99 ? 4.306 6.191 0.564 1.00 87.38 99 GLY A O 1
ATOM 746 N N . ASP A 1 100 ? 3.563 4.555 -0.778 1.00 87.88 100 ASP A N 1
ATOM 747 C CA . ASP A 1 100 ? 4.681 3.619 -0.552 1.00 87.88 100 ASP A CA 1
ATOM 748 C C . ASP A 1 100 ? 4.960 2.776 -1.818 1.00 87.88 100 ASP A C 1
ATOM 750 O O . ASP A 1 100 ? 4.417 1.672 -1.967 1.00 87.88 100 ASP A O 1
ATOM 754 N N . PRO A 1 101 ? 5.811 3.265 -2.744 1.00 93.06 101 PRO A N 1
ATOM 755 C CA . PRO A 1 101 ? 6.174 2.547 -3.970 1.00 93.06 101 PRO A CA 1
ATOM 756 C C . PRO A 1 101 ? 6.838 1.190 -3.698 1.00 93.06 101 PRO A C 1
ATOM 758 O O . PRO A 1 101 ? 6.682 0.235 -4.465 1.00 93.06 101 PRO A O 1
ATOM 761 N N . SER A 1 102 ? 7.545 1.064 -2.568 1.00 91.62 102 SER A N 1
ATOM 762 C CA . SER A 1 102 ? 8.290 -0.149 -2.217 1.00 91.62 102 SER A CA 1
ATOM 763 C C . SER A 1 102 ? 7.378 -1.361 -2.054 1.00 91.62 102 SER A C 1
ATOM 765 O O . SER A 1 102 ? 7.810 -2.489 -2.311 1.00 91.62 102 SER A O 1
ATOM 767 N N . ARG A 1 103 ? 6.120 -1.147 -1.650 1.00 88.12 103 ARG A N 1
ATOM 768 C CA . ARG A 1 103 ? 5.106 -2.201 -1.534 1.00 88.12 103 ARG A CA 1
ATOM 769 C C . ARG A 1 103 ? 4.789 -2.835 -2.890 1.00 88.12 103 ARG A C 1
ATOM 771 O O . ARG A 1 103 ? 4.771 -4.061 -2.986 1.00 88.12 103 ARG A O 1
ATOM 778 N N . PHE A 1 104 ? 4.593 -2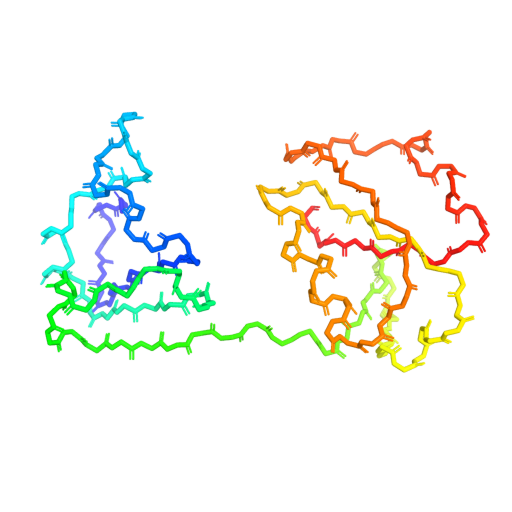.022 -3.926 1.00 92.31 104 PHE A N 1
ATOM 779 C CA . PHE A 1 104 ? 4.323 -2.503 -5.284 1.00 92.31 104 PHE A CA 1
ATOM 780 C C . PHE A 1 104 ? 5.524 -3.268 -5.850 1.00 92.31 104 PHE A C 1
ATOM 782 O O . PHE A 1 104 ? 5.391 -4.403 -6.303 1.00 92.31 104 PHE A O 1
ATOM 789 N N . PHE A 1 105 ? 6.729 -2.710 -5.722 1.00 95.19 105 PHE A N 1
ATOM 790 C CA . PHE A 1 105 ? 7.941 -3.376 -6.203 1.00 95.19 105 PHE A CA 1
ATOM 791 C C . PHE A 1 105 ? 8.218 -4.697 -5.475 1.00 95.19 105 PHE A C 1
ATOM 793 O O . PHE A 1 105 ? 8.684 -5.661 -6.079 1.00 95.19 105 PHE A O 1
ATOM 800 N N . ARG A 1 106 ? 7.918 -4.783 -4.174 1.00 92.25 106 ARG A N 1
ATOM 801 C CA . ARG A 1 106 ? 8.015 -6.049 -3.435 1.00 92.25 106 ARG A CA 1
ATOM 802 C C . ARG A 1 106 ? 7.050 -7.093 -3.992 1.00 92.25 106 ARG A C 1
ATOM 804 O O . ARG A 1 106 ? 7.492 -8.196 -4.274 1.00 92.25 106 ARG A O 1
ATOM 811 N N . GLN A 1 107 ? 5.802 -6.713 -4.257 1.00 91.69 107 GLN A N 1
ATOM 812 C CA . GLN A 1 107 ? 4.812 -7.606 -4.857 1.00 91.69 107 GLN A CA 1
ATOM 813 C C . GLN A 1 107 ? 5.268 -8.157 -6.219 1.00 91.69 107 GLN A C 1
ATOM 815 O O . GLN A 1 107 ? 5.118 -9.348 -6.470 1.00 91.69 107 GLN A O 1
ATOM 820 N N . LEU A 1 108 ? 5.867 -7.330 -7.084 1.00 94.62 108 LEU A N 1
ATOM 821 C CA . LEU A 1 108 ? 6.409 -7.798 -8.368 1.00 94.62 108 LEU A CA 1
ATOM 822 C C . LEU A 1 108 ? 7.576 -8.783 -8.191 1.00 94.62 108 LEU A C 1
ATOM 824 O O . LEU A 1 108 ? 7.656 -9.781 -8.908 1.00 94.62 108 LEU A O 1
ATOM 828 N N . ARG A 1 109 ? 8.464 -8.535 -7.219 1.00 94.44 109 ARG A N 1
ATOM 829 C CA . ARG A 1 109 ? 9.558 -9.463 -6.884 1.00 94.44 109 ARG A CA 1
ATOM 830 C C . ARG A 1 109 ? 9.038 -10.785 -6.327 1.00 94.44 109 ARG A C 1
ATOM 832 O O . ARG A 1 109 ? 9.545 -11.830 -6.718 1.00 94.44 109 ARG A O 1
ATOM 839 N N . ASP A 1 110 ? 8.007 -10.747 -5.488 1.00 91.94 110 ASP A N 1
ATOM 840 C CA . ASP A 1 110 ? 7.369 -11.944 -4.926 1.00 91.94 110 ASP A CA 1
ATOM 841 C C . ASP A 1 110 ? 6.690 -12.800 -6.017 1.00 91.94 110 ASP A C 1
ATOM 843 O O . ASP A 1 110 ? 6.565 -14.013 -5.868 1.00 91.94 110 ASP A O 1
ATOM 847 N N . LEU A 1 111 ? 6.323 -12.196 -7.156 1.00 92.56 111 LEU A N 1
ATOM 848 C CA . LEU A 1 111 ? 5.861 -12.898 -8.366 1.00 92.56 111 LEU A CA 1
ATOM 849 C C . LEU A 1 111 ? 7.008 -13.486 -9.220 1.00 92.56 111 LEU A C 1
ATOM 851 O O . LEU A 1 111 ? 6.768 -14.165 -10.226 1.00 92.56 111 LEU A O 1
ATOM 855 N N . GLY A 1 112 ? 8.263 -13.252 -8.829 1.00 93.69 112 GLY A N 1
ATOM 856 C CA . GLY A 1 112 ? 9.458 -13.723 -9.528 1.00 93.69 112 GLY A CA 1
ATOM 857 C C . GLY A 1 112 ? 9.846 -12.875 -10.741 1.00 93.69 112 GLY A C 1
ATOM 858 O O . GLY A 1 112 ? 10.472 -13.395 -11.664 1.00 93.69 112 GLY A O 1
ATOM 859 N N . LEU A 1 113 ? 9.452 -11.598 -10.779 1.00 95.69 113 LEU A N 1
ATOM 860 C CA . LEU A 1 113 ? 9.802 -10.683 -11.866 1.00 95.69 113 LEU A CA 1
ATOM 861 C C . LEU A 1 113 ? 11.098 -9.923 -11.558 1.00 95.69 113 LEU A C 1
ATOM 863 O O . LEU A 1 113 ? 11.277 -9.394 -10.460 1.00 95.69 113 LEU A O 1
ATOM 867 N N . ALA A 1 114 ? 11.973 -9.827 -12.559 1.00 96.69 114 ALA A N 1
ATOM 868 C CA . ALA A 1 114 ? 13.139 -8.950 -12.551 1.00 96.69 114 ALA A CA 1
ATOM 869 C C . ALA A 1 114 ? 12.816 -7.685 -13.354 1.00 96.69 114 ALA A C 1
ATOM 871 O O . ALA A 1 114 ? 12.364 -7.783 -14.492 1.00 96.69 114 ALA A O 1
ATOM 872 N N . PHE A 1 115 ? 13.016 -6.514 -12.755 1.00 96.56 115 PHE A N 1
ATOM 873 C CA . PHE A 1 115 ? 12.652 -5.227 -13.345 1.00 96.56 115 PHE A CA 1
ATOM 874 C C . PHE A 1 115 ? 13.523 -4.102 -12.786 1.00 96.56 115 PHE A C 1
ATOM 876 O O . PHE A 1 115 ? 14.088 -4.220 -11.695 1.00 96.56 115 PHE A O 1
ATOM 883 N N . GLU A 1 116 ? 13.577 -2.991 -13.510 1.00 96.88 116 GLU A N 1
ATOM 884 C CA . GLU A 1 116 ? 14.127 -1.730 -13.015 1.00 96.88 116 GLU A CA 1
ATOM 885 C C . GLU A 1 116 ? 13.013 -0.877 -12.393 1.00 96.88 116 GLU A C 1
ATOM 887 O O . GLU A 1 116 ? 11.935 -0.718 -12.971 1.00 96.88 116 GLU A O 1
ATOM 892 N N . ALA A 1 117 ? 13.250 -0.381 -11.177 1.00 97.12 117 ALA A N 1
ATOM 893 C CA . ALA A 1 117 ? 12.247 0.301 -10.368 1.00 97.12 117 ALA A CA 1
ATOM 894 C C . ALA A 1 117 ? 12.404 1.823 -10.439 1.00 97.12 117 ALA A C 1
ATOM 896 O O . ALA A 1 117 ? 13.478 2.348 -10.154 1.00 97.12 117 ALA A O 1
ATOM 897 N N . HIS A 1 118 ? 11.300 2.513 -10.705 1.00 96.06 118 HIS A N 1
ATOM 898 C CA . HIS A 1 118 ? 11.236 3.962 -10.879 1.00 96.06 118 HIS A CA 1
ATOM 899 C C . HIS A 1 118 ? 10.175 4.552 -9.936 1.00 96.06 118 HIS A C 1
ATOM 901 O O . HIS A 1 118 ? 8.985 4.589 -10.270 1.00 96.06 118 HIS A O 1
ATOM 907 N N . PRO A 1 119 ? 10.548 4.933 -8.703 1.00 96.00 119 PRO A N 1
ATOM 908 C CA . PRO A 1 119 ? 9.620 5.566 -7.773 1.00 96.00 119 PRO A CA 1
ATOM 909 C C . PRO A 1 119 ? 9.347 7.020 -8.178 1.00 96.00 119 PRO A C 1
ATOM 911 O O . PRO A 1 119 ? 10.274 7.768 -8.476 1.00 96.00 119 PRO A O 1
ATOM 914 N N . PHE A 1 120 ? 8.083 7.431 -8.105 1.00 94.81 120 PHE A N 1
ATOM 915 C CA . PHE A 1 120 ? 7.644 8.810 -8.317 1.00 94.81 120 PHE A CA 1
ATOM 916 C C . PHE A 1 120 ? 6.966 9.364 -7.051 1.00 94.81 120 PHE A C 1
ATOM 918 O O . PHE A 1 120 ? 6.543 8.581 -6.191 1.00 94.81 120 PHE A O 1
ATOM 925 N N . PRO A 1 121 ? 6.849 10.698 -6.904 1.00 93.50 121 PRO A N 1
ATOM 926 C CA . PRO A 1 121 ? 6.036 11.307 -5.852 1.00 93.50 121 PRO A CA 1
ATOM 927 C C . PRO A 1 121 ? 4.593 10.769 -5.833 1.00 93.50 121 PRO A C 1
ATOM 929 O O . PRO A 1 121 ? 4.045 10.390 -6.867 1.00 93.50 121 PRO A O 1
ATOM 932 N N . ASP A 1 122 ? 3.956 10.742 -4.657 1.00 91.69 122 ASP A N 1
ATOM 933 C CA . ASP A 1 122 ? 2.546 10.337 -4.558 1.00 91.69 122 ASP A CA 1
ATOM 934 C C . ASP A 1 122 ? 1.676 11.293 -5.384 1.00 91.69 122 ASP A C 1
ATOM 936 O O . ASP A 1 122 ? 1.819 12.512 -5.269 1.00 91.69 122 ASP A O 1
ATOM 940 N N . HIS A 1 123 ? 0.781 10.736 -6.203 1.00 88.69 123 HIS A N 1
ATOM 941 C CA . HIS A 1 123 ? -0.036 11.478 -7.171 1.00 88.69 123 HIS A CA 1
ATOM 942 C C . HIS A 1 123 ? 0.760 12.201 -8.276 1.00 88.69 123 HIS A C 1
ATOM 944 O O . HIS A 1 123 ? 0.296 13.219 -8.793 1.00 88.69 123 HIS A O 1
ATOM 950 N N . HIS A 1 124 ? 1.945 11.703 -8.644 1.00 91.56 124 HIS A N 1
ATOM 951 C CA . HIS A 1 124 ? 2.727 12.276 -9.743 1.00 91.56 124 HIS A CA 1
ATOM 952 C C . HIS A 1 124 ? 1.934 12.301 -11.067 1.00 91.56 124 HIS A C 1
ATOM 954 O O . HIS A 1 124 ? 1.446 11.253 -11.494 1.00 91.56 124 HIS A O 1
ATOM 960 N N . PRO A 1 125 ? 1.802 13.464 -11.734 1.00 91.56 125 PRO A N 1
ATOM 961 C CA . PRO A 1 125 ? 1.157 13.556 -13.037 1.00 91.56 125 PRO A CA 1
ATOM 962 C C . PRO A 1 125 ? 2.143 13.140 -14.134 1.00 91.56 125 PRO A C 1
ATOM 964 O O . PRO A 1 125 ? 2.953 13.949 -14.576 1.00 91.56 125 PRO A O 1
ATOM 967 N N . TYR A 1 126 ? 2.069 11.880 -14.563 1.00 91.00 126 TYR A N 1
ATOM 968 C CA . TYR A 1 126 ? 2.943 11.351 -15.611 1.00 91.00 126 TYR A CA 1
ATOM 969 C C . TYR A 1 126 ? 2.806 12.113 -16.932 1.00 91.00 126 TYR A C 1
ATOM 971 O O . TYR A 1 126 ? 1.691 12.354 -17.406 1.00 91.00 126 TYR A O 1
ATOM 979 N N . ASP A 1 127 ? 3.942 12.402 -17.563 1.00 91.94 127 ASP A N 1
ATOM 980 C CA . ASP A 1 127 ? 4.008 12.853 -18.951 1.00 91.94 127 ASP A CA 1
ATOM 981 C C . ASP A 1 127 ? 4.786 11.873 -19.849 1.00 91.94 127 ASP A C 1
ATOM 983 O O . ASP A 1 127 ? 5.259 10.818 -19.425 1.00 91.94 127 ASP A O 1
ATOM 987 N N . THR A 1 128 ? 4.877 12.184 -21.142 1.00 89.44 128 THR A N 1
ATOM 988 C CA . THR A 1 128 ? 5.576 11.323 -22.105 1.00 89.44 128 THR A CA 1
ATOM 989 C C . THR A 1 128 ? 7.087 11.275 -21.883 1.00 89.44 128 THR A C 1
ATOM 991 O O . THR A 1 128 ? 7.709 10.263 -22.194 1.00 89.44 128 THR A O 1
ATOM 994 N N . ALA A 1 129 ? 7.690 12.355 -21.382 1.00 90.62 129 ALA A N 1
ATOM 995 C CA . ALA A 1 129 ? 9.129 12.416 -21.147 1.00 90.62 129 ALA A CA 1
ATOM 996 C C . ALA A 1 129 ? 9.525 11.555 -19.941 1.00 90.62 129 ALA A C 1
ATOM 998 O O . ALA A 1 129 ? 10.559 10.887 -19.990 1.00 90.62 129 ALA A O 1
ATOM 999 N N . ASP A 1 130 ? 8.665 11.493 -18.922 1.00 90.31 130 ASP A N 1
ATOM 1000 C CA . ASP A 1 130 ? 8.833 10.615 -17.761 1.00 90.31 130 ASP A CA 1
ATOM 1001 C C . ASP A 1 130 ? 8.924 9.135 -18.146 1.00 90.31 130 ASP A C 1
ATOM 1003 O O . ASP A 1 130 ? 9.534 8.361 -17.418 1.00 90.31 130 ASP A O 1
ATOM 1007 N N . LEU A 1 131 ? 8.321 8.726 -19.268 1.00 90.50 131 LEU A N 1
ATOM 1008 C CA . LEU A 1 131 ? 8.199 7.319 -19.669 1.00 90.50 131 LEU A CA 1
ATOM 1009 C C . LEU A 1 131 ? 9.118 6.919 -20.830 1.00 90.50 131 LEU A C 1
ATOM 1011 O O . LEU A 1 131 ? 9.153 5.745 -21.196 1.00 90.50 131 LEU A O 1
ATOM 1015 N N . ALA A 1 132 ? 9.892 7.857 -21.383 1.00 89.12 132 ALA A N 1
ATOM 1016 C CA . ALA A 1 132 ? 10.736 7.629 -22.560 1.00 89.12 132 ALA A CA 1
ATOM 1017 C C . ALA A 1 132 ? 11.801 6.533 -22.355 1.00 89.12 132 ALA A C 1
ATOM 1019 O O . ALA A 1 132 ? 12.263 5.908 -23.307 1.00 89.12 132 ALA A O 1
ATOM 1020 N N . PHE A 1 133 ? 12.183 6.244 -21.105 1.00 87.81 133 PHE A N 1
ATOM 1021 C CA . PHE A 1 133 ? 13.106 5.146 -20.801 1.00 87.81 133 PHE A CA 1
ATOM 1022 C C . PHE A 1 133 ? 12.528 3.761 -21.151 1.00 87.81 133 PHE A C 1
ATOM 1024 O O . PHE A 1 133 ? 13.286 2.805 -21.300 1.00 87.81 133 PHE A O 1
ATOM 1031 N N . ALA A 1 134 ? 11.200 3.634 -21.267 1.00 87.12 134 ALA A N 1
ATOM 1032 C CA . ALA A 1 134 ? 10.510 2.358 -21.426 1.00 87.12 134 ALA A CA 1
ATOM 1033 C C . ALA A 1 134 ? 10.291 1.937 -22.890 1.00 87.12 134 ALA A C 1
ATOM 1035 O O . ALA A 1 134 ? 9.708 0.876 -23.116 1.00 87.12 134 ALA A O 1
ATOM 1036 N N . ASP A 1 135 ? 10.770 2.707 -23.876 1.00 79.19 135 ASP A N 1
ATOM 1037 C CA . ASP A 1 135 ? 10.456 2.556 -25.312 1.00 79.19 135 ASP A CA 1
ATOM 1038 C C . ASP A 1 135 ? 10.694 1.147 -25.905 1.00 79.19 135 ASP A C 1
ATOM 1040 O O . ASP A 1 135 ? 10.122 0.807 -26.938 1.00 79.19 135 ASP A O 1
ATOM 1044 N N . ASN A 1 136 ? 11.494 0.293 -25.253 1.00 83.19 136 ASN A N 1
ATOM 1045 C CA . ASN A 1 136 ? 11.772 -1.085 -25.689 1.00 83.19 136 ASN A CA 1
ATOM 1046 C C . ASN A 1 136 ? 11.470 -2.156 -24.624 1.00 83.19 136 ASN A C 1
ATOM 1048 O O . ASN A 1 136 ? 11.998 -3.271 -24.679 1.00 83.19 136 ASN A O 1
ATOM 1052 N N . ALA A 1 137 ? 10.636 -1.831 -23.640 1.00 91.56 137 ALA A N 1
ATOM 1053 C CA . ALA A 1 137 ? 10.383 -2.669 -22.476 1.00 91.56 137 ALA A CA 1
ATOM 1054 C C . ALA A 1 137 ? 8.900 -2.683 -22.088 1.00 91.56 137 ALA A C 1
ATOM 1056 O O . ALA A 1 137 ? 8.103 -1.850 -22.514 1.00 91.56 137 ALA A O 1
ATOM 1057 N N . VAL A 1 138 ? 8.502 -3.667 -21.280 1.00 94.06 138 VAL A N 1
ATOM 1058 C CA . VAL A 1 138 ? 7.158 -3.661 -20.690 1.00 94.06 138 VAL A CA 1
ATOM 1059 C C . VAL A 1 138 ? 7.171 -2.748 -19.476 1.00 94.06 138 VAL A C 1
ATOM 1061 O O . VAL A 1 138 ? 7.945 -2.962 -18.542 1.00 94.06 138 VAL A O 1
ATOM 1064 N N . LEU A 1 139 ? 6.278 -1.765 -19.479 1.00 95.06 139 LEU A N 1
ATOM 1065 C CA . LEU A 1 139 ? 6.050 -0.883 -18.347 1.00 95.06 139 LEU A CA 1
ATOM 1066 C C . LEU A 1 139 ? 4.937 -1.444 -17.454 1.00 95.06 139 LEU A C 1
ATOM 1068 O O . LEU A 1 139 ? 3.816 -1.674 -17.910 1.00 95.06 139 LEU A O 1
ATOM 1072 N N . LEU A 1 140 ? 5.254 -1.665 -16.181 1.00 95.50 140 LEU A N 1
ATOM 1073 C CA . LEU A 1 140 ? 4.316 -2.077 -15.141 1.00 95.50 140 LEU A CA 1
ATOM 1074 C C . LEU A 1 140 ? 4.028 -0.893 -14.220 1.00 95.50 140 LEU A C 1
ATOM 1076 O O . LEU A 1 140 ? 4.949 -0.210 -13.779 1.00 95.50 140 LEU A O 1
ATOM 1080 N N . MET A 1 141 ? 2.760 -0.674 -13.889 1.00 94.44 141 MET A N 1
ATOM 1081 C CA . MET A 1 141 ? 2.346 0.408 -12.999 1.00 94.44 141 MET A CA 1
ATOM 1082 C C . MET A 1 141 ? 1.179 -0.007 -12.108 1.00 94.44 141 MET A C 1
ATOM 1084 O O . MET A 1 141 ? 0.555 -1.050 -12.319 1.00 94.44 141 MET A O 1
ATOM 1088 N N . THR A 1 142 ? 0.891 0.812 -11.103 1.00 92.00 142 THR A N 1
ATOM 1089 C CA . THR A 1 142 ? -0.363 0.734 -10.353 1.00 92.00 142 THR A CA 1
ATOM 1090 C C . THR A 1 142 ? -1.513 1.338 -11.155 1.00 92.00 142 THR A C 1
ATOM 1092 O O . THR A 1 142 ? -1.280 2.145 -12.040 1.00 92.00 142 THR A O 1
ATOM 1095 N N . GLU A 1 143 ? -2.757 0.989 -10.825 1.00 85.88 143 GLU A N 1
ATOM 1096 C CA . GLU A 1 143 ? -3.949 1.577 -11.467 1.00 85.88 143 GLU A CA 1
ATOM 1097 C C . GLU A 1 143 ? -4.103 3.090 -11.213 1.00 85.88 143 GLU A C 1
ATOM 1099 O O . GLU A 1 143 ? -4.712 3.787 -12.017 1.00 85.88 143 GLU A O 1
ATOM 1104 N N . LYS A 1 144 ? -3.584 3.575 -10.079 1.00 71.69 144 LYS A N 1
ATOM 1105 C CA . LYS A 1 144 ? -3.709 4.962 -9.615 1.00 71.69 144 LYS A CA 1
ATOM 1106 C C . LYS A 1 144 ? -2.847 5.931 -10.417 1.00 71.69 144 LYS A C 1
ATOM 1108 O O . LYS A 1 144 ? -1.678 5.569 -10.678 1.00 71.69 144 LYS A O 1
#

pLDDT: mean 88.27, std 9.2, range [51.0, 97.25]

Secondary structure (DSSP, 8-state):
--TTS--S--EEEEETTTTTTSPBTTTSSBSS-GGGGGGSSEEEEES--SS--TTTSTTS-EEEE------EE-TTS-S-EE-SGGGTTS-EEEEE-SS-HHHHHHHHHHTT---EEEE--TT----TTTTGGGTTSEEE----